Protein AF-A0A8T6H5L3-F1 (afdb_monomer_lite)

pLDDT: mean 84.94, std 14.48, range [42.56, 98.0]

Sequence (78 aa):
MAGEGYEATAALQLLLDKYAPHLCAGEDYRPPVAEELRRTSVFRIRIDSWSAKKKEVEEDFAGAYFYAEQPVLRANQS

Secondary structure (DSSP, 8-state):
---HHHHHHHHHHHHHHHH-TT--BTTTBPPP-HHHHHH--------S----------TT-TT--PPPP---------

Foldseek 3Di:
DDDPLVVQQVQVVVVCCVPPVVDDDPPRHDGDDPVVSVVDDDDDDDPPDDDDDDDDDPCDPDPHDDDPDDDPDDPDDD

Structure (mmCIF, N/CA/C/O backbone):
data_AF-A0A8T6H5L3-F1
#
_entry.id   AF-A0A8T6H5L3-F1
#
loop_
_atom_site.group_PDB
_atom_site.id
_atom_site.type_symbol
_atom_site.label_atom_id
_atom_site.label_alt_id
_atom_site.label_comp_id
_atom_site.label_asym_id
_atom_site.label_entity_id
_atom_site.label_seq_id
_atom_site.pdbx_PDB_ins_code
_atom_site.Cartn_x
_atom_site.Cartn_y
_atom_site.Cartn_z
_atom_site.occupancy
_atom_site.B_iso_or_equiv
_atom_site.auth_seq_id
_atom_site.auth_comp_id
_atom_site.auth_asym_id
_atom_site.auth_atom_id
_atom_site.pdbx_PDB_model_num
ATOM 1 N N . MET A 1 1 ? -13.200 -15.262 13.212 1.00 43.19 1 MET A N 1
ATOM 2 C CA . MET A 1 1 ? -13.224 -14.722 11.836 1.00 43.19 1 MET A CA 1
ATOM 3 C C . MET A 1 1 ? -12.904 -13.242 11.933 1.00 43.19 1 MET A C 1
ATOM 5 O O . MET A 1 1 ? -13.615 -12.557 12.657 1.00 43.19 1 MET A O 1
ATOM 9 N N . ALA A 1 2 ? -11.812 -12.772 11.328 1.00 59.91 2 ALA A N 1
ATOM 10 C CA . ALA A 1 2 ? -11.495 -11.343 11.300 1.00 59.91 2 ALA A CA 1
ATOM 11 C C . ALA A 1 2 ? -12.368 -10.656 10.234 1.00 59.91 2 ALA A C 1
ATOM 13 O O . ALA A 1 2 ? -12.554 -11.208 9.153 1.00 59.91 2 ALA A O 1
ATOM 14 N N . GLY A 1 3 ? -12.980 -9.520 10.574 1.00 79.75 3 GLY A N 1
ATOM 15 C CA . GLY A 1 3 ? -13.870 -8.778 9.672 1.00 79.75 3 GLY A CA 1
ATOM 16 C C . GLY A 1 3 ? -13.117 -7.818 8.747 1.00 79.75 3 GLY A C 1
ATOM 17 O O . GLY A 1 3 ? -11.944 -7.533 8.969 1.00 79.75 3 GLY A O 1
ATOM 18 N N . GLU A 1 4 ? -13.808 -7.256 7.753 1.00 75.88 4 GLU A N 1
ATOM 19 C CA . GLU A 1 4 ? -13.238 -6.337 6.747 1.00 75.88 4 GLU A CA 1
ATOM 20 C C . GLU A 1 4 ? -12.464 -5.154 7.354 1.00 75.88 4 GLU A C 1
ATOM 22 O O . GLU A 1 4 ? -11.412 -4.771 6.848 1.00 75.88 4 GLU A O 1
ATOM 27 N N . GLY A 1 5 ? -12.936 -4.608 8.480 1.00 89.00 5 GLY A N 1
ATOM 28 C CA . GLY A 1 5 ? -12.243 -3.522 9.176 1.00 89.00 5 GLY A CA 1
ATOM 29 C C . GLY A 1 5 ? -10.863 -3.915 9.715 1.00 89.00 5 GLY A C 1
ATOM 30 O O . GLY A 1 5 ? -9.966 -3.081 9.741 1.00 89.00 5 GLY A O 1
ATOM 31 N N . TYR A 1 6 ? -10.663 -5.178 10.103 1.00 91.94 6 TYR A N 1
ATOM 32 C CA . TYR A 1 6 ? -9.356 -5.664 10.552 1.00 91.94 6 TYR A CA 1
ATOM 33 C C . TYR A 1 6 ? -8.364 -5.742 9.386 1.00 91.94 6 TYR A C 1
ATOM 35 O O . TYR A 1 6 ? -7.243 -5.253 9.503 1.00 91.94 6 TYR A O 1
ATOM 43 N N . GLU A 1 7 ? -8.796 -6.290 8.248 1.00 93.06 7 GLU A N 1
ATOM 44 C CA . GLU A 1 7 ? -7.977 -6.388 7.032 1.00 93.06 7 GLU A CA 1
ATOM 45 C C . GLU A 1 7 ? -7.580 -5.001 6.505 1.00 93.06 7 GLU A C 1
ATOM 47 O O . GLU A 1 7 ? -6.427 -4.781 6.132 1.00 93.06 7 GLU A O 1
ATOM 52 N N . ALA A 1 8 ? -8.509 -4.039 6.530 1.00 94.62 8 ALA A N 1
ATOM 53 C CA . ALA A 1 8 ? -8.233 -2.659 6.145 1.00 94.62 8 ALA A CA 1
ATOM 54 C C . ALA A 1 8 ? -7.191 -2.004 7.067 1.00 94.62 8 ALA A C 1
ATOM 56 O O . ALA A 1 8 ? -6.226 -1.419 6.576 1.00 94.62 8 ALA A O 1
ATOM 57 N N . THR A 1 9 ? -7.337 -2.142 8.389 1.00 94.62 9 THR A N 1
ATOM 58 C CA . THR A 1 9 ? -6.356 -1.624 9.356 1.00 94.62 9 THR A CA 1
ATOM 59 C C . THR A 1 9 ? -4.982 -2.258 9.162 1.00 94.62 9 THR A C 1
ATOM 61 O O . THR A 1 9 ? -3.983 -1.543 9.137 1.00 94.62 9 THR A O 1
ATOM 64 N N . ALA A 1 10 ? -4.918 -3.578 8.974 1.00 94.25 10 ALA A N 1
ATOM 65 C CA . ALA A 1 10 ? -3.658 -4.280 8.745 1.00 94.25 10 ALA A CA 1
ATOM 66 C C . ALA A 1 10 ? -2.973 -3.815 7.449 1.00 94.25 10 ALA A C 1
ATOM 68 O O . ALA A 1 10 ? -1.773 -3.554 7.439 1.00 94.25 10 ALA A O 1
ATOM 69 N N . ALA A 1 11 ? -3.729 -3.645 6.361 1.00 95.31 11 ALA A N 1
ATOM 70 C CA . ALA A 1 11 ? -3.194 -3.142 5.099 1.00 95.31 11 ALA A CA 1
ATOM 71 C C . ALA A 1 11 ? -2.679 -1.695 5.204 1.00 95.31 11 ALA A C 1
ATOM 73 O O . ALA A 1 11 ? -1.634 -1.379 4.637 1.00 95.31 11 ALA A O 1
ATOM 74 N N . LEU A 1 12 ? -3.374 -0.826 5.945 1.00 95.06 12 LEU A N 1
ATOM 75 C CA . LEU A 1 12 ? -2.903 0.535 6.216 1.00 95.06 12 LEU A CA 1
ATOM 76 C C . LEU A 1 12 ? -1.618 0.532 7.051 1.00 95.06 12 LEU A C 1
ATOM 78 O O . LEU A 1 12 ? -0.702 1.291 6.740 1.00 95.06 12 LEU A O 1
ATOM 82 N N . GLN A 1 13 ? -1.514 -0.354 8.046 1.00 94.75 13 GLN A N 1
ATOM 83 C CA . GLN A 1 13 ? -0.288 -0.507 8.828 1.00 94.75 13 GLN A CA 1
ATOM 84 C C . GLN A 1 13 ? 0.898 -0.905 7.938 1.00 94.75 13 GLN A C 1
ATOM 86 O O . GLN A 1 13 ? 1.936 -0.258 7.993 1.00 94.75 13 GLN A O 1
ATOM 91 N N . LEU A 1 14 ? 0.720 -1.869 7.026 1.00 95.56 14 LEU A N 1
ATOM 92 C CA . LEU A 1 14 ? 1.773 -2.282 6.083 1.00 95.56 14 LEU A CA 1
ATOM 93 C C . LEU A 1 14 ? 2.270 -1.136 5.184 1.00 95.56 14 LEU A C 1
ATOM 95 O O . LEU A 1 14 ? 3.437 -1.118 4.787 1.00 95.56 14 LEU A O 1
ATOM 99 N N . LEU A 1 15 ? 1.400 -0.182 4.833 1.00 95.12 15 LEU A N 1
ATOM 100 C CA . LEU A 1 15 ? 1.816 1.012 4.095 1.00 95.12 15 LEU A CA 1
ATOM 101 C C . LEU A 1 15 ? 2.691 1.921 4.963 1.00 95.12 15 LEU A C 1
ATOM 103 O O . LEU A 1 15 ? 3.716 2.405 4.481 1.00 95.12 15 LEU A O 1
ATOM 107 N N . LEU A 1 16 ? 2.321 2.132 6.226 1.00 95.25 16 LEU A N 1
ATOM 108 C CA . LEU A 1 16 ? 3.115 2.938 7.155 1.00 95.25 16 LEU A CA 1
ATOM 109 C C . LEU A 1 16 ? 4.467 2.287 7.436 1.00 95.25 16 LEU A C 1
ATOM 111 O O . LEU A 1 16 ? 5.484 2.961 7.321 1.00 95.25 16 LEU A O 1
ATOM 115 N N . ASP A 1 17 ? 4.505 0.976 7.649 1.00 94.62 17 ASP A N 1
ATOM 116 C CA . ASP A 1 17 ? 5.757 0.243 7.854 1.00 94.62 17 ASP A CA 1
ATOM 117 C C . ASP A 1 17 ? 6.702 0.385 6.646 1.00 94.62 17 ASP A C 1
ATOM 119 O O . ASP A 1 17 ? 7.919 0.455 6.797 1.00 94.62 17 ASP A O 1
ATOM 123 N N . LYS A 1 18 ? 6.158 0.472 5.424 1.00 96.44 18 LYS A N 1
ATOM 124 C CA . LYS A 1 18 ? 6.951 0.643 4.197 1.00 96.44 18 LYS A CA 1
ATOM 125 C C . LYS A 1 18 ? 7.465 2.070 3.999 1.00 96.44 18 LYS A C 1
ATOM 127 O O . LYS A 1 18 ? 8.601 2.247 3.562 1.00 96.44 18 LYS A O 1
ATOM 132 N N . TYR A 1 19 ? 6.617 3.076 4.214 1.00 96.81 19 TYR A N 1
ATOM 133 C CA . TYR A 1 19 ? 6.915 4.467 3.842 1.00 96.81 19 TYR A CA 1
ATOM 134 C C . TYR A 1 19 ? 7.374 5.337 5.020 1.00 96.81 19 TYR A C 1
ATOM 136 O O . TYR A 1 19 ? 8.062 6.332 4.805 1.00 96.81 19 TYR A O 1
ATOM 144 N N . ALA A 1 20 ? 7.035 4.959 6.250 1.00 95.88 20 ALA A N 1
ATOM 145 C CA . ALA A 1 20 ? 7.395 5.645 7.486 1.00 95.88 20 ALA A CA 1
ATOM 146 C C . ALA A 1 20 ? 7.814 4.643 8.588 1.00 95.88 20 ALA A C 1
ATOM 148 O O . ALA A 1 20 ? 7.245 4.657 9.678 1.00 95.88 20 ALA A O 1
ATOM 149 N N . PRO A 1 21 ? 8.839 3.797 8.347 1.00 95.62 21 PRO A N 1
ATOM 150 C CA . PRO A 1 21 ? 9.249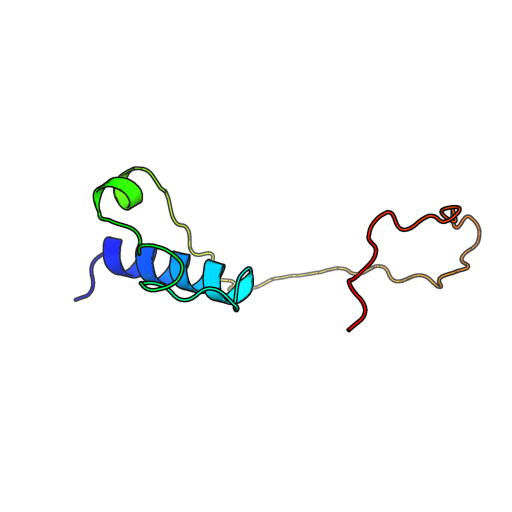 2.728 9.273 1.00 95.62 21 PRO A CA 1
ATOM 151 C C . PRO A 1 21 ? 9.749 3.218 10.641 1.00 95.62 21 PRO A C 1
ATOM 153 O O . PRO A 1 21 ? 9.968 2.416 11.540 1.00 95.62 21 PRO A O 1
ATOM 156 N N . HIS A 1 22 ? 9.991 4.519 10.785 1.00 95.25 22 HIS A N 1
ATOM 157 C CA . HIS A 1 22 ? 10.468 5.152 12.012 1.00 95.25 22 HIS A CA 1
ATOM 158 C C . HIS A 1 22 ? 9.330 5.631 12.926 1.00 95.25 22 HIS A C 1
ATOM 160 O O . HIS A 1 22 ? 9.624 6.221 13.958 1.00 95.25 22 HIS A O 1
ATOM 166 N N . LEU A 1 23 ? 8.064 5.435 12.538 1.00 95.12 23 LEU A N 1
ATOM 167 C CA . LEU A 1 23 ? 6.900 5.826 13.331 1.00 95.12 23 LEU A CA 1
ATOM 168 C C . LEU A 1 23 ? 6.184 4.592 13.886 1.00 95.12 23 LEU A C 1
ATOM 170 O O . LEU A 1 23 ? 5.775 3.703 13.136 1.00 95.12 23 LEU A O 1
ATOM 174 N N . CYS A 1 24 ? 5.945 4.589 15.191 1.00 91.38 24 CYS A N 1
ATOM 175 C CA . CYS A 1 24 ? 5.274 3.526 15.924 1.00 91.38 24 CYS A CA 1
ATOM 176 C C . CYS A 1 24 ? 3.803 3.871 16.198 1.00 91.38 24 CYS A C 1
ATOM 178 O O . CYS A 1 24 ? 3.469 4.915 16.770 1.00 91.38 24 CYS A O 1
ATOM 180 N N . ALA A 1 25 ? 2.895 2.964 15.828 1.00 91.19 25 ALA A N 1
ATOM 181 C CA . ALA A 1 25 ? 1.473 3.108 16.129 1.00 91.19 25 ALA A CA 1
ATOM 182 C C . ALA A 1 25 ? 1.225 3.041 17.646 1.00 91.19 25 ALA A C 1
ATOM 184 O O . ALA A 1 25 ? 1.660 2.110 18.319 1.00 91.19 25 ALA A O 1
ATOM 185 N N . GLY A 1 26 ? 0.478 4.005 18.178 1.00 90.88 26 GLY A N 1
ATOM 186 C CA . GLY A 1 26 ? 0.215 4.164 19.609 1.00 90.88 26 GLY A CA 1
ATOM 187 C C . GLY A 1 26 ? 1.247 5.017 20.352 1.00 90.88 26 GLY A C 1
ATOM 188 O O . GLY A 1 26 ? 0.945 5.457 21.458 1.00 90.88 26 GLY A O 1
ATOM 189 N N . GLU A 1 27 ? 2.400 5.299 19.741 1.00 94.25 27 GLU A N 1
ATOM 190 C CA . GLU A 1 27 ? 3.439 6.173 20.303 1.00 94.25 27 GLU A CA 1
ATOM 191 C C . GLU A 1 27 ? 3.507 7.488 19.523 1.00 94.25 27 GLU A C 1
ATOM 193 O O . GLU A 1 27 ? 3.188 8.549 20.060 1.00 94.25 27 GLU A O 1
ATOM 198 N N . ASP A 1 28 ? 3.830 7.408 18.232 1.00 96.12 28 ASP A N 1
ATOM 199 C CA . ASP A 1 28 ? 4.013 8.579 17.370 1.00 96.12 28 ASP A CA 1
ATOM 200 C C . ASP A 1 28 ? 2.712 9.020 16.691 1.00 96.12 28 ASP A C 1
ATOM 202 O O . ASP A 1 28 ? 2.545 10.180 16.312 1.00 96.12 28 ASP A O 1
ATOM 206 N N . TYR A 1 29 ? 1.763 8.096 16.527 1.00 91.69 29 TYR A N 1
ATOM 207 C CA . TYR A 1 29 ? 0.447 8.381 15.964 1.00 91.69 29 TYR A CA 1
ATOM 208 C C . TYR A 1 29 ? -0.623 7.439 16.504 1.00 91.69 29 TYR A C 1
ATOM 210 O O . TYR A 1 29 ? -0.359 6.327 16.957 1.00 91.69 29 TYR A O 1
ATOM 218 N N . ARG A 1 30 ? -1.879 7.874 16.419 1.00 93.25 30 ARG A N 1
ATOM 219 C CA . ARG A 1 30 ? -3.030 7.067 16.829 1.00 93.25 30 ARG A CA 1
ATOM 220 C C . ARG A 1 30 ? -3.414 6.067 15.724 1.00 93.25 30 ARG A C 1
ATOM 222 O O . ARG A 1 30 ? -3.532 6.487 14.573 1.00 93.25 30 ARG A O 1
ATOM 229 N N . PRO A 1 31 ? -3.696 4.793 16.053 1.00 90.12 31 PRO A N 1
ATOM 230 C CA . PRO A 1 31 ? -4.213 3.825 15.086 1.00 90.12 31 PRO A CA 1
ATOM 231 C C . PRO A 1 31 ? -5.558 4.245 14.450 1.00 90.12 31 PRO A C 1
ATOM 233 O O . PRO A 1 31 ? -6.348 4.934 15.110 1.00 90.12 31 PRO A O 1
ATOM 236 N N . PRO A 1 32 ? -5.865 3.789 13.215 1.00 90.44 32 PRO A N 1
ATOM 237 C CA . PRO A 1 32 ? -7.139 4.073 12.550 1.00 90.44 32 PRO A CA 1
ATOM 238 C C . PRO A 1 32 ? -8.351 3.589 13.358 1.00 90.44 32 PRO A C 1
ATOM 240 O O . PRO A 1 32 ? -8.352 2.470 13.877 1.00 90.44 32 PRO A O 1
ATOM 243 N N . VAL A 1 33 ? -9.414 4.398 13.428 1.00 92.38 33 VAL A N 1
ATOM 244 C CA . VAL A 1 33 ? -10.689 3.999 14.062 1.00 92.38 33 VAL A CA 1
ATOM 245 C C . VAL A 1 33 ? -11.780 3.681 13.045 1.00 92.38 33 VAL A C 1
ATOM 247 O O . VAL A 1 33 ? -11.734 4.091 11.889 1.00 92.38 33 VAL A O 1
ATOM 250 N N . ALA A 1 34 ? -12.816 2.970 13.496 1.00 91.44 34 ALA A N 1
ATOM 251 C CA . ALA A 1 34 ? -13.889 2.467 12.638 1.00 91.44 34 ALA A CA 1
ATOM 252 C C . ALA A 1 34 ? -14.580 3.549 11.786 1.00 91.44 34 ALA A C 1
ATOM 254 O O . ALA A 1 34 ? -14.976 3.273 10.657 1.00 91.44 34 ALA A O 1
ATOM 255 N N . GLU A 1 35 ? -14.730 4.774 12.297 1.00 93.06 35 GLU A N 1
ATOM 256 C CA . GLU A 1 35 ? -15.332 5.870 11.529 1.00 93.06 35 GLU A CA 1
ATOM 257 C C . GLU A 1 35 ? -14.455 6.313 10.349 1.00 93.06 35 GLU A C 1
ATOM 259 O O . GLU A 1 35 ? -14.966 6.576 9.262 1.00 93.06 35 GLU A O 1
ATOM 264 N N . GLU A 1 36 ? -13.137 6.340 10.538 1.00 92.69 36 GLU A N 1
ATOM 265 C CA . GLU A 1 36 ? -12.167 6.703 9.500 1.00 92.69 36 GLU A CA 1
ATOM 266 C C . GLU A 1 36 ? -12.076 5.605 8.438 1.00 92.69 36 GLU A C 1
ATOM 268 O O . GLU A 1 36 ? -12.050 5.899 7.241 1.00 92.69 36 GLU A O 1
ATOM 273 N N . LEU A 1 37 ? -12.133 4.337 8.865 1.00 93.38 37 LEU A N 1
ATOM 274 C CA . LEU A 1 37 ? -12.174 3.185 7.962 1.00 93.38 37 LEU A CA 1
ATOM 275 C C . LEU A 1 37 ? -13.415 3.206 7.061 1.00 93.38 37 LEU A C 1
ATOM 277 O O . LEU A 1 37 ? -13.321 2.867 5.891 1.00 93.38 37 LEU A O 1
ATOM 281 N N . ARG A 1 38 ? -14.573 3.669 7.551 1.00 92.31 38 ARG A N 1
ATOM 282 C CA . ARG A 1 38 ? -15.789 3.798 6.718 1.00 92.31 38 ARG A CA 1
ATOM 283 C C . ARG A 1 38 ? -15.659 4.842 5.609 1.00 92.31 38 ARG A C 1
ATOM 285 O O . ARG A 1 38 ? -16.352 4.740 4.603 1.00 92.31 38 ARG A O 1
ATOM 292 N N . ARG A 1 39 ? -14.813 5.858 5.802 1.00 94.62 39 ARG A N 1
ATOM 293 C CA . ARG A 1 39 ? -14.579 6.934 4.823 1.00 9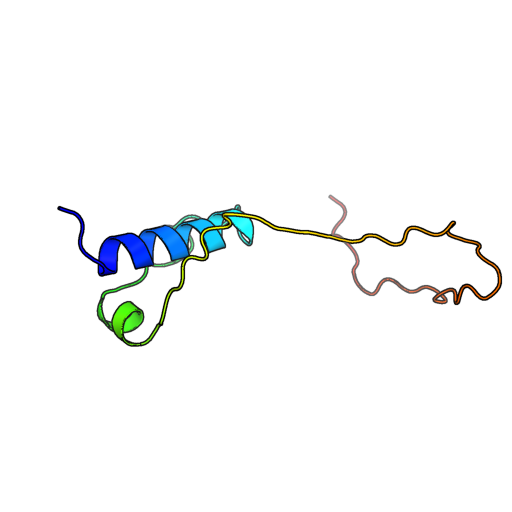4.62 39 ARG A CA 1
ATOM 294 C C . ARG A 1 39 ? -13.412 6.628 3.881 1.00 94.62 39 ARG A C 1
ATOM 296 O O . ARG A 1 39 ? -13.212 7.357 2.915 1.00 94.62 39 ARG A O 1
ATOM 303 N N . THR A 1 40 ? -12.664 5.558 4.148 1.00 92.56 40 THR A N 1
ATOM 304 C CA . THR A 1 40 ? -11.430 5.212 3.439 1.00 92.56 40 THR A CA 1
ATOM 305 C C . THR A 1 40 ? -11.590 3.864 2.752 1.00 92.56 40 THR A C 1
ATOM 307 O O . THR A 1 40 ? -11.737 2.836 3.401 1.00 92.56 40 THR A O 1
ATOM 310 N N . SER A 1 41 ? -11.533 3.846 1.421 1.00 94.44 41 SER A N 1
ATOM 311 C CA . SER A 1 41 ? -11.521 2.587 0.669 1.00 94.44 41 SER A CA 1
ATOM 312 C C . SER A 1 41 ? -10.099 2.038 0.585 1.00 94.44 41 SER A C 1
ATOM 314 O O . SER A 1 41 ? -9.211 2.696 0.046 1.00 94.44 41 SER A O 1
ATOM 31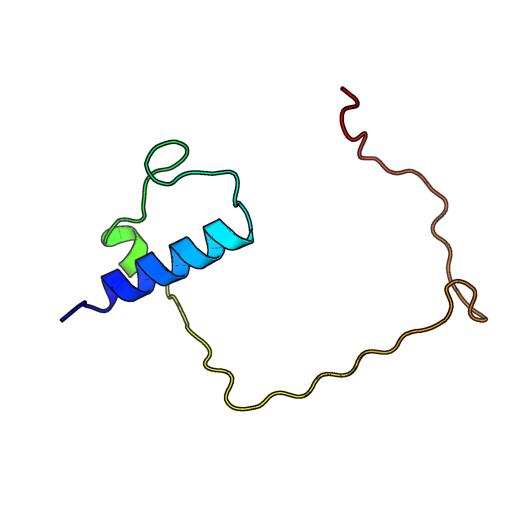6 N N . VAL A 1 42 ? -9.887 0.831 1.109 1.00 94.69 42 VAL A N 1
ATOM 317 C CA . VAL A 1 42 ? -8.590 0.142 1.095 1.00 94.69 42 VAL A CA 1
ATOM 318 C C . VAL A 1 42 ? -8.664 -1.029 0.121 1.00 94.69 42 VAL A C 1
ATOM 320 O O . VAL A 1 42 ? -9.524 -1.898 0.251 1.00 94.69 42 VAL A O 1
ATOM 323 N N . PHE A 1 43 ? -7.759 -1.061 -0.857 1.00 94.44 43 PHE A N 1
ATOM 324 C CA . PHE A 1 43 ? -7.727 -2.095 -1.892 1.00 94.44 43 PHE A CA 1
ATOM 325 C C . PHE A 1 43 ? -6.458 -2.936 -1.786 1.00 94.44 43 PHE A C 1
ATOM 327 O O . PHE A 1 43 ? -5.360 -2.407 -1.618 1.00 94.44 43 PHE A O 1
ATOM 334 N N . ARG A 1 44 ? -6.601 -4.253 -1.963 1.00 94.00 44 ARG A N 1
ATOM 335 C CA . ARG A 1 44 ? -5.479 -5.183 -2.115 1.00 94.00 44 ARG A CA 1
ATOM 336 C C . ARG A 1 44 ? -5.459 -5.721 -3.537 1.00 94.00 44 ARG A C 1
ATOM 338 O O . ARG A 1 44 ? -6.384 -6.418 -3.946 1.00 94.00 44 ARG A O 1
ATOM 345 N N . ILE A 1 45 ? -4.375 -5.458 -4.255 1.00 94.62 45 ILE A N 1
ATOM 346 C CA . ILE A 1 45 ? -4.141 -6.042 -5.575 1.00 94.62 45 ILE A CA 1
ATOM 347 C C . ILE A 1 45 ? -3.336 -7.324 -5.381 1.00 94.62 45 ILE A C 1
ATOM 349 O O . ILE A 1 45 ? -2.197 -7.290 -4.916 1.00 94.62 45 ILE A O 1
ATOM 353 N N . ARG A 1 46 ? -3.936 -8.465 -5.725 1.00 95.75 46 ARG A N 1
ATOM 354 C CA . ARG A 1 46 ? -3.201 -9.723 -5.846 1.00 95.75 46 ARG A CA 1
ATOM 355 C C . ARG A 1 46 ? -2.518 -9.737 -7.209 1.00 95.75 46 ARG A C 1
ATOM 357 O O . ARG A 1 46 ? -3.179 -9.573 -8.228 1.00 95.75 46 ARG A O 1
ATOM 364 N N . ILE A 1 47 ? -1.203 -9.907 -7.217 1.00 95.88 47 ILE A N 1
ATOM 365 C CA . ILE A 1 47 ? -0.436 -10.014 -8.457 1.00 95.88 47 ILE A CA 1
ATOM 366 C C . ILE A 1 47 ? -0.362 -11.496 -8.821 1.00 95.88 47 ILE A C 1
ATOM 368 O O . ILE A 1 47 ? 0.425 -12.232 -8.233 1.00 95.88 47 ILE A O 1
ATOM 372 N N . ASP A 1 48 ? -1.193 -11.932 -9.766 1.00 98.00 48 ASP A N 1
ATOM 373 C CA . ASP A 1 48 ? -1.136 -13.304 -10.290 1.00 98.00 48 ASP A CA 1
ATOM 374 C C . ASP A 1 48 ? -0.105 -13.430 -11.423 1.00 98.00 48 ASP A C 1
ATOM 376 O O . ASP A 1 48 ? 0.580 -14.441 -11.553 1.00 98.00 48 ASP A O 1
ATOM 380 N N . SER A 1 49 ? 0.050 -12.373 -12.222 1.00 97.19 49 SER A N 1
ATOM 381 C CA . SER A 1 49 ? 1.123 -12.223 -13.204 1.00 97.19 49 SER A CA 1
ATOM 382 C C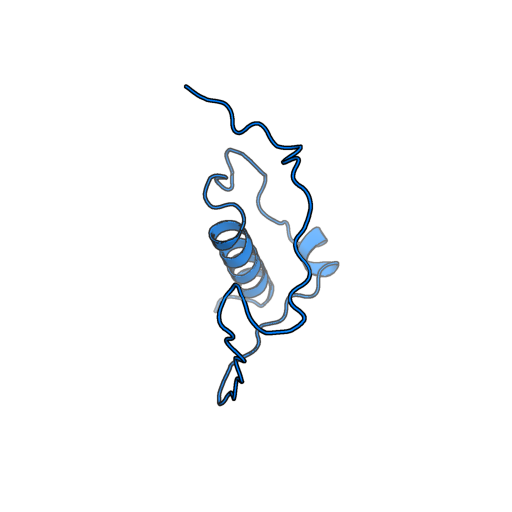 . SER A 1 49 ? 1.434 -10.743 -13.416 1.00 97.19 49 SER A C 1
ATOM 384 O O . SER A 1 49 ? 0.580 -9.882 -13.197 1.00 97.19 49 SER A O 1
ATOM 386 N N . TRP A 1 50 ? 2.664 -10.433 -13.818 1.00 96.50 50 TRP A N 1
ATOM 387 C CA . TRP A 1 50 ? 3.066 -9.075 -14.169 1.00 96.50 50 TRP A CA 1
ATOM 388 C C . TRP A 1 50 ? 4.180 -9.100 -15.213 1.00 96.50 50 TRP A C 1
ATOM 390 O O . TRP A 1 50 ? 4.954 -10.054 -15.295 1.00 96.50 50 TRP A O 1
ATOM 400 N N . SER A 1 51 ? 4.264 -8.035 -16.005 1.00 95.75 51 SER A N 1
ATOM 401 C CA . SER A 1 51 ? 5.383 -7.777 -16.909 1.00 95.75 51 SER A CA 1
ATOM 402 C C . SER A 1 51 ? 5.893 -6.363 -16.675 1.00 95.75 51 SER A C 1
ATOM 404 O O . SER A 1 51 ? 5.091 -5.433 -16.585 1.00 95.75 51 SER A O 1
ATOM 406 N N . ALA A 1 52 ? 7.209 -6.189 -16.634 1.00 94.31 52 ALA A N 1
ATOM 407 C CA . ALA A 1 52 ? 7.843 -4.883 -16.524 1.00 94.31 52 ALA A CA 1
ATOM 408 C C . ALA A 1 52 ? 8.922 -4.719 -17.595 1.00 94.31 52 ALA A C 1
ATOM 410 O O . ALA A 1 52 ? 9.542 -5.691 -18.025 1.00 94.31 52 ALA A O 1
ATOM 411 N N . LYS A 1 53 ? 9.159 -3.474 -18.015 1.00 93.88 53 LYS A N 1
ATOM 412 C CA . LYS A 1 53 ? 10.226 -3.115 -18.950 1.00 93.88 53 LYS A CA 1
ATOM 413 C C . LYS A 1 53 ? 11.027 -1.958 -18.365 1.00 93.88 53 LYS A C 1
ATOM 415 O O . LYS A 1 53 ? 10.473 -0.888 -18.138 1.00 93.88 53 LYS A O 1
ATOM 420 N N . LYS A 1 54 ? 12.326 -2.169 -18.150 1.00 91.00 54 LYS A N 1
ATOM 421 C CA . LYS A 1 54 ? 13.291 -1.116 -17.805 1.00 91.00 54 LYS A CA 1
ATOM 422 C C . LYS A 1 54 ? 14.115 -0.801 -19.051 1.00 91.00 54 LYS A C 1
ATOM 424 O O . LYS A 1 54 ? 14.576 -1.720 -19.724 1.00 91.00 54 LYS A O 1
ATOM 429 N N . LYS A 1 55 ? 14.283 0.482 -19.368 1.00 86.06 55 LYS A N 1
ATOM 430 C CA . LYS A 1 55 ? 15.284 0.944 -20.334 1.00 86.06 55 LYS A CA 1
ATOM 431 C C . LYS A 1 55 ? 16.389 1.615 -19.535 1.00 86.06 55 LYS A C 1
ATOM 433 O O . LYS A 1 55 ? 16.151 2.649 -18.925 1.00 86.06 55 LYS A O 1
ATOM 438 N N . GLU A 1 56 ? 17.551 0.989 -19.515 1.00 81.75 56 GLU A N 1
ATOM 439 C CA . GLU A 1 56 ? 18.761 1.521 -18.898 1.00 81.75 56 GLU A CA 1
ATOM 440 C C . GLU A 1 56 ? 19.660 2.027 -20.025 1.00 81.75 56 GLU A C 1
ATOM 442 O O . GLU A 1 56 ? 19.774 1.381 -21.069 1.00 81.75 56 GLU A O 1
ATOM 447 N N . VAL A 1 57 ? 20.187 3.233 -19.862 1.00 82.12 57 VAL A N 1
ATOM 448 C CA . VAL A 1 57 ? 21.128 3.872 -20.783 1.00 82.12 57 VAL A CA 1
ATOM 449 C C . VAL A 1 57 ? 22.320 4.332 -19.957 1.00 82.12 57 VAL A C 1
ATOM 451 O O . VAL A 1 57 ? 22.145 4.649 -18.781 1.00 82.12 57 VAL A O 1
ATOM 454 N N . GLU A 1 58 ? 23.503 4.344 -20.565 1.00 79.12 58 GLU A N 1
ATOM 455 C CA . GLU A 1 58 ? 24.705 4.919 -19.952 1.00 79.12 58 GLU A CA 1
ATOM 456 C C . GLU A 1 58 ? 24.444 6.365 -19.531 1.00 79.12 58 GLU A C 1
ATOM 458 O O . GLU A 1 58 ? 23.707 7.065 -20.223 1.00 79.12 58 GLU A O 1
ATOM 463 N N . GLU A 1 59 ? 25.051 6.821 -18.435 1.00 73.75 59 GLU A N 1
ATOM 464 C CA . GLU A 1 59 ? 24.846 8.181 -17.910 1.00 73.75 59 GLU A CA 1
ATOM 465 C C . GLU A 1 59 ? 25.157 9.265 -18.966 1.00 73.75 59 GLU A C 1
ATOM 467 O O . GLU A 1 59 ? 24.454 10.272 -19.044 1.00 73.75 59 GLU A O 1
ATOM 472 N N . ASP A 1 60 ? 26.106 8.982 -19.868 1.00 75.19 60 ASP A N 1
ATOM 473 C CA . ASP A 1 60 ? 26.609 9.891 -20.906 1.00 75.19 60 ASP A CA 1
ATOM 474 C C . ASP A 1 60 ? 26.130 9.544 -22.333 1.00 75.19 60 ASP A C 1
ATOM 476 O O . ASP A 1 60 ? 26.864 9.685 -23.318 1.00 75.19 60 ASP A O 1
ATOM 480 N N . PHE A 1 61 ? 24.900 9.050 -22.496 1.00 80.75 61 PHE A N 1
ATOM 481 C CA . PHE A 1 61 ? 24.370 8.766 -23.835 1.00 80.75 61 PHE A CA 1
ATOM 482 C C . PHE A 1 61 ? 24.277 10.036 -24.705 1.00 80.75 61 PHE A C 1
ATOM 484 O O . PHE A 1 61 ? 24.010 11.138 -24.227 1.00 80.75 61 PHE A O 1
ATOM 491 N N . ALA A 1 62 ? 24.454 9.895 -26.024 1.00 79.94 62 ALA A N 1
ATOM 492 C CA . ALA A 1 6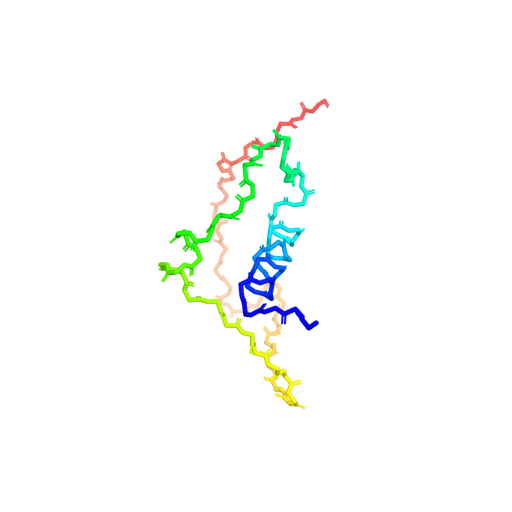2 ? 24.357 11.026 -26.948 1.00 79.94 62 ALA A CA 1
ATOM 493 C C . ALA A 1 62 ? 22.971 11.702 -26.855 1.00 79.94 62 ALA A C 1
ATOM 495 O O . ALA A 1 62 ? 21.952 11.091 -27.183 1.00 79.94 62 ALA A O 1
ATOM 496 N N . GLY A 1 63 ? 22.943 12.964 -26.411 1.00 80.12 63 GLY A N 1
ATOM 497 C CA . GLY A 1 63 ? 21.714 13.717 -26.132 1.00 80.12 63 GLY A CA 1
ATOM 498 C C . GLY A 1 63 ? 21.280 13.734 -24.660 1.00 80.12 63 GLY A C 1
ATOM 499 O O . GLY A 1 63 ? 20.189 14.227 -24.373 1.00 80.12 63 GLY A O 1
ATOM 500 N N . ALA A 1 64 ? 22.098 13.221 -23.735 1.00 79.44 64 ALA A N 1
ATOM 501 C CA . ALA A 1 64 ? 21.871 13.350 -22.299 1.00 79.44 64 ALA A CA 1
ATOM 502 C C . ALA A 1 64 ? 21.807 14.831 -21.881 1.00 79.44 64 ALA A C 1
ATOM 504 O O . ALA A 1 64 ? 22.669 15.639 -22.235 1.00 79.44 64 ALA A O 1
ATOM 505 N N . TYR A 1 65 ? 20.754 15.187 -21.140 1.00 78.50 65 TYR A N 1
ATOM 506 C CA . TYR A 1 65 ? 20.588 16.513 -20.550 1.00 78.50 65 TYR A CA 1
ATOM 507 C C . TYR A 1 65 ? 21.055 16.472 -19.096 1.00 78.50 65 TYR A C 1
ATOM 509 O O . TYR A 1 65 ? 20.447 15.794 -18.267 1.00 78.50 65 TYR A O 1
ATOM 517 N N . PHE A 1 66 ? 22.119 17.208 -18.790 1.00 78.19 66 PHE A N 1
ATOM 518 C CA . PHE A 1 66 ? 22.679 17.288 -17.445 1.00 78.19 66 PHE A CA 1
ATOM 519 C C . PHE A 1 66 ? 22.043 18.447 -16.676 1.00 78.19 66 PHE A C 1
ATOM 521 O O . PHE A 1 66 ? 21.992 19.582 -17.157 1.00 78.19 66 PHE A O 1
ATOM 528 N N . TYR A 1 67 ? 21.564 18.174 -15.464 1.00 77.31 67 TYR A N 1
ATOM 529 C CA . TYR A 1 67 ? 21.130 19.226 -14.551 1.00 77.31 67 TYR A CA 1
ATOM 530 C C . TYR A 1 67 ? 22.366 19.950 -14.003 1.00 77.31 67 TYR A C 1
ATOM 532 O O . TYR A 1 67 ? 23.212 19.329 -13.367 1.00 77.31 67 TYR A O 1
ATOM 540 N N . ALA A 1 68 ? 22.473 21.262 -14.230 1.00 74.38 68 ALA A N 1
ATOM 541 C CA . ALA A 1 68 ? 23.461 22.088 -13.542 1.00 74.38 68 ALA A CA 1
ATOM 542 C C . ALA A 1 68 ? 23.085 22.152 -12.050 1.00 74.38 68 ALA A C 1
ATOM 544 O O . ALA A 1 68 ? 21.996 22.609 -11.703 1.00 74.38 68 ALA A O 1
ATOM 545 N N . GLU A 1 69 ? 23.942 21.617 -11.183 1.00 67.81 69 GLU A N 1
ATOM 546 C CA . GLU A 1 69 ? 23.674 21.421 -9.756 1.00 67.81 69 GLU A CA 1
ATOM 547 C C . GLU A 1 69 ? 23.219 22.693 -9.021 1.00 67.81 69 GLU A C 1
ATOM 549 O O . GLU A 1 69 ? 23.870 23.731 -9.110 1.00 67.81 69 GLU A O 1
ATOM 554 N N . GLN A 1 70 ? 22.185 22.558 -8.180 1.00 55.97 70 GLN A N 1
ATOM 555 C CA . GLN A 1 70 ? 22.328 22.718 -6.723 1.00 55.97 70 GLN A CA 1
ATOM 556 C C . GLN A 1 70 ? 21.365 21.752 -6.006 1.00 55.97 70 GLN A C 1
ATOM 558 O O . GLN A 1 70 ? 20.153 21.835 -6.223 1.00 55.97 70 GLN A O 1
ATOM 563 N N . PRO A 1 71 ? 21.834 20.873 -5.105 1.00 59.72 71 PRO A N 1
ATOM 564 C CA . PRO A 1 71 ? 20.944 20.186 -4.180 1.00 59.72 71 PRO A CA 1
ATOM 565 C C . PRO A 1 71 ? 20.483 21.183 -3.103 1.00 59.72 71 PRO A C 1
ATOM 567 O O . PRO A 1 71 ? 21.280 21.641 -2.288 1.00 59.72 71 PRO A O 1
ATOM 570 N N . VAL A 1 72 ? 19.186 21.509 -3.065 1.00 61.19 72 VAL A N 1
ATOM 571 C CA . VAL A 1 72 ? 18.581 22.375 -2.021 1.00 61.19 72 VAL A CA 1
ATOM 572 C C . VAL A 1 72 ? 18.507 21.663 -0.656 1.00 61.19 72 VAL A C 1
ATOM 574 O O . VAL A 1 72 ? 18.228 22.277 0.370 1.00 61.19 72 VAL A O 1
ATOM 577 N N . LEU A 1 73 ? 18.791 20.361 -0.604 1.00 61.09 73 LEU A N 1
ATOM 578 C CA . LEU A 1 73 ? 18.679 19.565 0.613 1.00 61.09 73 LEU A CA 1
ATOM 579 C C . LEU A 1 73 ? 20.065 19.328 1.224 1.00 61.09 73 LEU A C 1
ATOM 581 O O . LEU A 1 73 ? 20.771 18.391 0.855 1.00 61.09 73 LEU A O 1
ATOM 585 N N . ARG A 1 74 ? 20.447 20.166 2.196 1.00 56.09 74 ARG A N 1
ATOM 586 C CA . ARG A 1 74 ? 21.525 19.825 3.134 1.00 56.09 74 ARG A CA 1
ATOM 587 C C . ARG A 1 74 ? 21.026 18.696 4.033 1.00 56.09 74 ARG A C 1
ATOM 589 O O . ARG A 1 74 ? 20.259 18.943 4.959 1.00 56.09 74 ARG A O 1
ATOM 596 N N . ALA A 1 75 ? 21.445 17.464 3.762 1.00 52.22 75 ALA A N 1
ATOM 597 C CA . ALA A 1 75 ? 21.342 16.402 4.752 1.00 52.22 75 ALA A CA 1
ATOM 598 C C . ALA A 1 75 ? 22.198 16.809 5.964 1.00 52.22 75 ALA A C 1
ATOM 600 O O . ALA A 1 75 ? 23.387 17.093 5.811 1.00 52.22 75 ALA A O 1
ATOM 601 N N . ASN A 1 76 ? 21.571 16.922 7.136 1.00 57.53 76 ASN A N 1
ATOM 602 C CA . ASN A 1 76 ? 22.225 17.290 8.390 1.00 57.53 76 ASN A CA 1
ATOM 603 C C . ASN A 1 76 ? 23.419 16.362 8.651 1.00 57.53 76 ASN A C 1
ATOM 605 O O . ASN A 1 76 ? 23.236 15.167 8.877 1.00 57.53 76 ASN A O 1
ATOM 609 N N . GLN A 1 77 ? 24.628 16.921 8.6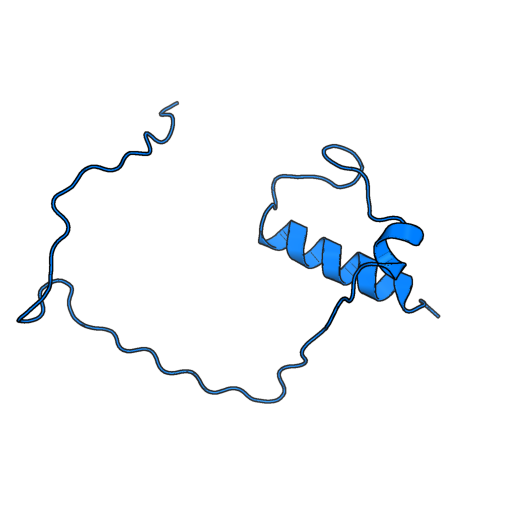07 1.00 45.06 77 GLN A N 1
ATOM 610 C CA . GLN A 1 77 ? 25.846 16.237 9.022 1.00 45.06 77 GLN A CA 1
ATOM 611 C C . GLN A 1 77 ? 25.906 16.253 10.553 1.00 45.06 77 GLN A C 1
ATOM 613 O O . GLN A 1 77 ? 25.862 17.324 11.160 1.00 45.06 77 GLN A O 1
ATOM 618 N N . SER A 1 78 ? 25.940 15.060 11.146 1.00 42.56 78 SER A N 1
ATOM 619 C CA . SER A 1 78 ? 26.288 14.796 12.548 1.00 42.56 78 SER A CA 1
ATOM 620 C C . SER A 1 78 ? 27.792 14.859 12.765 1.00 42.56 78 SER A C 1
ATOM 622 O O . SER A 1 78 ? 28.493 14.280 11.901 1.00 42.56 78 SER A O 1
#

Radius of gyration: 20.86 Å; chains: 1; bounding box: 42×37×47 Å